Protein AF-A0A3C0AGK5-F1 (afdb_monomer_lite)

pLDDT: mean 91.48, std 7.12, range [50.56, 98.12]

Foldseek 3Di:
DFQDDDPVLVVQAQPFDDCVVCVVDDADPVCPPPPTDGRHDDPWDWFQADPVRGIGTPVCVPVSPCVVVDDDDPPDDDPDNDDQLVVCCQFAVGSDPDGHGDPPDD

Sequence (106 aa):
DLFDYKPGLKKFHKTELPDSIRRGQRLTGMTSGQKSFPIAASMYRFAQHGHSGTWVSELLPQTAKIADELCVVKSMYTEAINHDPAITFLQTGSIQAGRPSMGSWI

Radius of gyration: 17.58 Å; chains: 1; bounding box: 42×34×38 Å

Structure (mmCIF, N/CA/C/O backbone):
data_AF-A0A3C0AGK5-F1
#
_e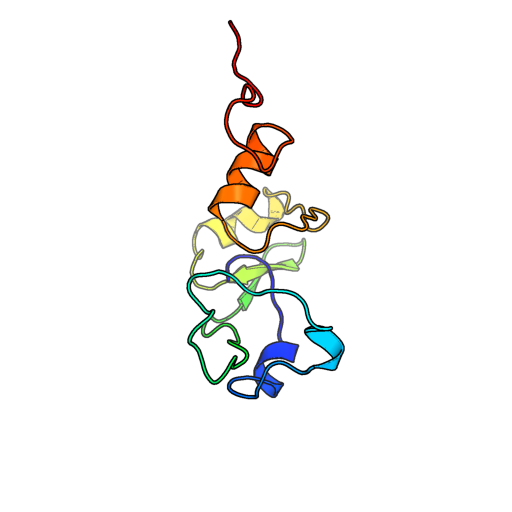ntry.id   AF-A0A3C0AGK5-F1
#
loop_
_atom_site.group_PDB
_atom_site.id
_atom_site.type_symbol
_atom_site.label_atom_id
_atom_site.label_alt_id
_atom_site.label_comp_id
_atom_site.label_asym_id
_atom_site.label_entity_id
_atom_site.label_seq_id
_atom_site.pdbx_PDB_ins_code
_atom_site.Cartn_x
_atom_site.Cartn_y
_atom_site.Cartn_z
_atom_site.occupancy
_atom_site.B_iso_or_equiv
_atom_site.auth_seq_id
_atom_site.auth_comp_id
_atom_site.auth_asym_id
_atom_site.auth_atom_id
_atom_site.pdbx_PDB_model_num
ATOM 1 N N . ASP A 1 1 ? 1.683 1.514 3.369 1.00 84.38 1 ASP A N 1
ATOM 2 C CA . ASP A 1 1 ? 1.881 1.837 4.800 1.00 84.38 1 ASP A CA 1
ATOM 3 C C . ASP A 1 1 ? 0.644 2.286 5.573 1.00 84.38 1 ASP A C 1
ATOM 5 O O . ASP A 1 1 ? 0.790 2.559 6.755 1.00 84.38 1 ASP A O 1
ATOM 9 N N . LEU A 1 2 ? -0.558 2.338 4.975 1.00 95.50 2 LEU A N 1
ATOM 10 C CA . LEU A 1 2 ? -1.758 2.844 5.667 1.00 95.50 2 LEU A CA 1
ATOM 11 C C . LEU A 1 2 ? -2.730 1.734 6.100 1.00 95.50 2 LEU A C 1
ATOM 13 O O . LEU A 1 2 ? -2.973 1.581 7.290 1.00 95.50 2 LEU A O 1
ATOM 17 N N . PHE A 1 3 ? -3.233 0.929 5.156 1.00 95.94 3 PHE A N 1
ATOM 18 C CA . PHE A 1 3 ? -4.277 -0.085 5.415 1.00 95.94 3 PHE A CA 1
ATOM 19 C C . PHE A 1 3 ? -3.863 -1.523 5.065 1.00 95.94 3 PHE A C 1
ATOM 21 O O . PHE A 1 3 ? -4.644 -2.465 5.190 1.00 95.94 3 PHE A O 1
ATOM 28 N N . ASP A 1 4 ? -2.637 -1.712 4.571 1.00 93.81 4 ASP A N 1
ATOM 29 C CA . ASP A 1 4 ? -2.187 -3.004 4.055 1.00 93.81 4 ASP A CA 1
ATOM 30 C C . ASP A 1 4 ? -1.054 -3.588 4.896 1.00 93.81 4 ASP A C 1
ATOM 32 O O . ASP A 1 4 ? 0.132 -3.325 4.671 1.00 93.81 4 ASP A O 1
ATOM 36 N N . TYR A 1 5 ? -1.451 -4.366 5.901 1.00 95.69 5 TYR A N 1
ATOM 37 C CA . TYR A 1 5 ? -0.537 -5.025 6.817 1.00 95.69 5 TYR A CA 1
ATOM 38 C C . TYR A 1 5 ? 0.124 -6.243 6.162 1.00 95.69 5 TYR A C 1
ATOM 40 O O . TYR A 1 5 ? -0.522 -7.252 5.882 1.00 95.69 5 TYR A O 1
ATOM 48 N N . LYS A 1 6 ? 1.442 -6.157 5.949 1.00 95.56 6 LYS A N 1
ATOM 49 C CA . LYS A 1 6 ? 2.266 -7.233 5.375 1.00 95.56 6 LYS A CA 1
ATOM 50 C C . LYS A 1 6 ? 3.339 -7.712 6.367 1.00 95.56 6 LYS A C 1
ATOM 52 O O . LYS A 1 6 ? 4.521 -7.416 6.174 1.00 95.56 6 LYS A O 1
ATOM 57 N N . PRO A 1 7 ? 2.980 -8.464 7.428 1.00 94.88 7 PRO A N 1
ATOM 58 C CA . PRO A 1 7 ? 3.924 -8.872 8.477 1.00 94.88 7 PRO A CA 1
ATOM 59 C C . PRO A 1 7 ? 5.101 -9.698 7.952 1.00 94.88 7 PRO A C 1
ATOM 61 O O . PRO A 1 7 ?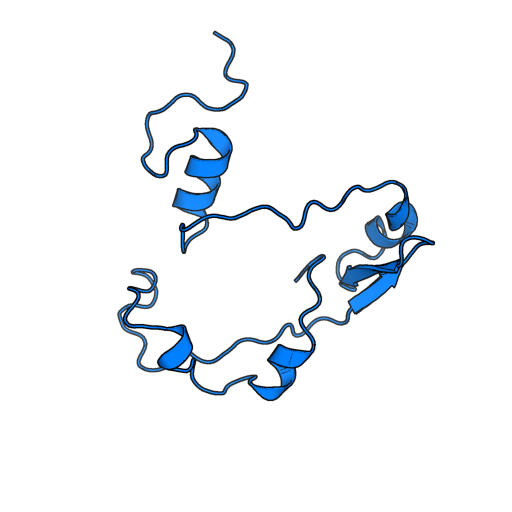 6.211 -9.592 8.472 1.00 94.88 7 PRO A O 1
ATOM 64 N N . GLY A 1 8 ? 4.876 -10.488 6.896 1.00 95.12 8 GLY A N 1
ATOM 65 C CA . GLY A 1 8 ? 5.901 -11.332 6.283 1.00 95.12 8 GLY A CA 1
ATOM 66 C C . GLY A 1 8 ? 7.103 -10.557 5.740 1.00 95.12 8 GLY A C 1
ATOM 67 O O . GLY A 1 8 ? 8.212 -11.084 5.774 1.00 95.12 8 GLY A O 1
ATOM 68 N N . LEU A 1 9 ? 6.925 -9.293 5.325 1.00 95.19 9 LEU A N 1
ATOM 69 C CA . LEU A 1 9 ? 8.014 -8.483 4.766 1.00 95.19 9 LEU A CA 1
ATOM 70 C C . LEU A 1 9 ? 9.129 -8.202 5.775 1.00 95.19 9 LEU A C 1
ATOM 72 O O . LEU A 1 9 ? 10.272 -8.022 5.367 1.00 95.19 9 LEU A O 1
ATOM 76 N N . LYS A 1 10 ? 8.839 -8.225 7.085 1.00 94.62 10 LYS A N 1
ATOM 77 C CA . LYS A 1 10 ? 9.863 -8.020 8.122 1.00 94.62 10 LYS A CA 1
ATOM 78 C C . LYS A 1 10 ? 10.998 -9.042 8.035 1.00 94.62 10 LYS A C 1
ATOM 80 O O . LYS A 1 10 ? 12.141 -8.685 8.287 1.00 94.62 10 LYS A O 1
ATOM 85 N N . LYS A 1 11 ? 10.696 -10.284 7.640 1.00 95.88 11 LYS A N 1
ATOM 86 C CA . LYS A 1 11 ? 11.690 -11.362 7.493 1.00 95.88 11 LYS A CA 1
ATOM 87 C C . LYS A 1 11 ? 12.688 -11.103 6.363 1.00 95.88 11 LYS A C 1
ATOM 89 O O . LYS A 1 11 ? 13.802 -11.601 6.418 1.00 95.88 11 LYS A O 1
ATOM 94 N N . PHE A 1 12 ? 12.277 -10.330 5.363 1.00 95.81 12 PHE A N 1
ATOM 95 C CA . PHE A 1 12 ? 13.066 -10.013 4.175 1.00 95.81 12 PHE A CA 1
ATOM 96 C C . PHE A 1 12 ? 13.605 -8.582 4.209 1.00 95.81 12 PHE A C 1
ATOM 98 O O . PHE A 1 12 ? 14.155 -8.095 3.229 1.00 95.81 12 PHE A O 1
ATOM 105 N N . HIS A 1 13 ? 13.423 -7.855 5.312 1.00 96.38 13 HIS A N 1
ATOM 106 C CA . HIS A 1 13 ? 13.829 -6.461 5.348 1.00 96.38 13 HIS A CA 1
ATOM 107 C C . HIS A 1 13 ? 15.338 -6.330 5.106 1.00 96.38 13 HIS A C 1
ATOM 109 O O . HIS A 1 13 ? 16.132 -6.986 5.777 1.00 96.38 13 HIS A O 1
ATOM 115 N N . LYS A 1 14 ? 15.718 -5.463 4.158 1.00 95.56 14 LYS A N 1
ATOM 116 C CA . LYS A 1 14 ? 17.098 -5.248 3.688 1.00 95.56 14 LYS A CA 1
ATOM 117 C C . LYS A 1 14 ? 17.740 -6.433 2.959 1.00 95.56 14 LYS A C 1
ATOM 119 O O . LYS A 1 14 ? 18.895 -6.316 2.566 1.00 95.56 14 LYS A O 1
ATOM 124 N N . THR A 1 15 ? 17.027 -7.536 2.736 1.00 96.44 15 THR A N 1
ATOM 125 C CA . THR A 1 15 ? 17.492 -8.561 1.795 1.00 96.44 15 THR A CA 1
ATOM 126 C C . THR A 1 15 ? 17.208 -8.106 0.370 1.00 96.44 15 THR A C 1
ATOM 128 O O . THR A 1 15 ? 16.264 -7.346 0.138 1.00 96.44 15 THR A O 1
ATOM 131 N N . GLU A 1 16 ? 17.989 -8.590 -0.589 1.00 94.88 16 GLU A N 1
ATOM 132 C CA . GLU A 1 16 ? 17.740 -8.323 -2.006 1.00 94.88 16 GLU A CA 1
ATOM 133 C C . GLU A 1 16 ? 16.380 -8.864 -2.455 1.00 94.88 16 GLU A C 1
ATOM 135 O O . GLU A 1 16 ? 15.923 -9.912 -1.987 1.00 94.88 16 GLU A O 1
ATOM 140 N N . LEU A 1 17 ? 15.739 -8.143 -3.377 1.00 92.19 17 LEU A N 1
ATOM 141 C CA . LEU A 1 17 ? 14.536 -8.598 -4.062 1.00 92.19 17 LEU A CA 1
ATOM 142 C C . LEU A 1 17 ? 14.843 -9.896 -4.835 1.00 92.19 17 LEU A C 1
ATOM 144 O O . LEU A 1 17 ? 15.672 -9.865 -5.745 1.00 92.19 17 LEU A O 1
ATOM 148 N N . PRO A 1 18 ? 14.169 -11.023 -4.536 1.00 92.06 18 PRO A N 1
ATOM 149 C CA . PRO A 1 18 ? 14.440 -12.282 -5.217 1.00 92.06 18 PRO A CA 1
ATOM 150 C C . PRO A 1 18 ? 14.151 -12.217 -6.719 1.00 92.06 18 PRO A C 1
ATOM 152 O O . PRO A 1 18 ? 13.103 -11.718 -7.142 1.00 92.06 18 PRO A O 1
ATOM 155 N N . ASP A 1 19 ? 15.019 -12.832 -7.523 1.00 90.38 19 ASP A N 1
ATOM 156 C CA . ASP A 1 19 ? 14.833 -12.921 -8.978 1.00 90.38 19 ASP A CA 1
ATOM 157 C C . ASP A 1 19 ? 13.553 -13.671 -9.371 1.00 90.38 19 ASP A C 1
ATOM 159 O O . ASP A 1 19 ? 12.927 -13.340 -10.378 1.00 90.38 19 ASP A O 1
ATOM 163 N N . SER A 1 20 ? 13.105 -14.623 -8.544 1.00 92.31 20 SER A N 1
ATOM 164 C CA . SER A 1 20 ? 11.831 -15.333 -8.729 1.00 92.31 20 SER A CA 1
ATOM 165 C C . SER A 1 20 ? 10.611 -14.409 -8.683 1.00 92.31 20 SER A C 1
ATOM 167 O O . SER A 1 20 ? 9.593 -14.710 -9.306 1.00 92.31 20 SER A O 1
ATOM 169 N N . ILE A 1 21 ? 10.718 -13.278 -7.979 1.00 89.50 21 ILE A N 1
ATOM 170 C CA . ILE A 1 21 ? 9.695 -12.231 -7.924 1.00 89.50 21 ILE A CA 1
ATOM 171 C C . ILE A 1 21 ? 9.930 -11.207 -9.031 1.00 89.50 21 ILE A C 1
ATOM 173 O O . ILE A 1 21 ? 8.994 -10.850 -9.742 1.00 89.50 21 ILE A O 1
ATOM 177 N N . ARG A 1 22 ? 11.181 -10.764 -9.211 1.00 86.50 22 ARG A N 1
ATOM 178 C CA . ARG A 1 22 ? 11.540 -9.742 -10.201 1.00 86.50 22 ARG A CA 1
ATOM 179 C C . ARG A 1 22 ? 11.255 -10.193 -11.632 1.00 86.50 22 ARG A C 1
ATOM 181 O O . ARG A 1 22 ? 10.835 -9.376 -12.441 1.00 86.50 22 ARG A O 1
ATOM 188 N N . ARG A 1 23 ? 11.514 -11.464 -11.967 1.00 86.75 23 ARG A N 1
ATOM 189 C CA . ARG A 1 23 ? 11.250 -12.087 -13.283 1.00 86.75 23 ARG A CA 1
ATOM 190 C C . ARG A 1 23 ? 11.696 -11.234 -14.484 1.00 86.75 23 ARG A C 1
ATOM 192 O O . ARG A 1 23 ? 11.019 -11.194 -15.506 1.00 86.75 23 ARG A O 1
ATOM 199 N N . GLY A 1 24 ? 12.810 -10.514 -14.350 1.00 82.50 24 GLY A N 1
ATOM 200 C CA . GLY A 1 24 ? 13.329 -9.626 -15.397 1.00 82.50 24 GLY A CA 1
ATOM 201 C C . GLY A 1 24 ? 12.497 -8.365 -15.673 1.00 82.50 24 GLY A C 1
ATOM 202 O O . GLY A 1 24 ? 12.792 -7.655 -16.631 1.00 82.50 24 GLY A O 1
ATOM 203 N N . GLN A 1 25 ? 11.485 -8.052 -14.855 1.00 80.94 25 GLN A N 1
ATOM 204 C CA . GLN A 1 25 ? 10.694 -6.831 -14.995 1.00 80.94 25 GLN A CA 1
ATOM 205 C C . GLN A 1 25 ? 11.589 -5.592 -14.897 1.00 80.94 25 GLN A C 1
ATOM 207 O O . GLN A 1 25 ? 12.460 -5.478 -14.023 1.00 80.94 25 GLN A O 1
ATOM 212 N N . ARG A 1 26 ? 11.362 -4.644 -15.813 1.00 70.38 26 ARG A N 1
ATOM 213 C CA . ARG A 1 26 ? 12.039 -3.349 -15.796 1.00 70.38 26 ARG A CA 1
ATOM 214 C C . ARG A 1 26 ? 11.524 -2.551 -14.605 1.00 70.38 26 ARG A C 1
ATOM 216 O O . ARG A 1 26 ? 10.328 -2.313 -14.499 1.00 70.38 26 ARG A O 1
ATOM 223 N N . LEU A 1 27 ? 12.428 -2.117 -13.735 1.00 77.69 27 LEU A N 1
ATOM 224 C CA . LEU A 1 27 ? 12.093 -1.202 -12.648 1.00 77.69 27 LEU A CA 1
ATOM 225 C C . LEU A 1 27 ? 11.905 0.226 -13.183 1.00 77.69 27 LEU A C 1
ATOM 227 O O . LEU A 1 27 ? 12.008 0.491 -14.385 1.00 77.69 27 LEU A O 1
ATOM 231 N N . THR A 1 28 ? 11.604 1.164 -12.289 1.00 79.94 28 THR A N 1
ATOM 232 C CA . THR A 1 28 ? 11.460 2.572 -12.670 1.00 79.94 28 THR A CA 1
ATOM 233 C C . THR A 1 28 ? 12.785 3.119 -13.208 1.00 79.94 28 THR A C 1
ATOM 235 O O . THR A 1 28 ? 13.861 2.733 -12.747 1.00 79.94 28 THR A O 1
ATOM 238 N N . GLY A 1 29 ? 12.728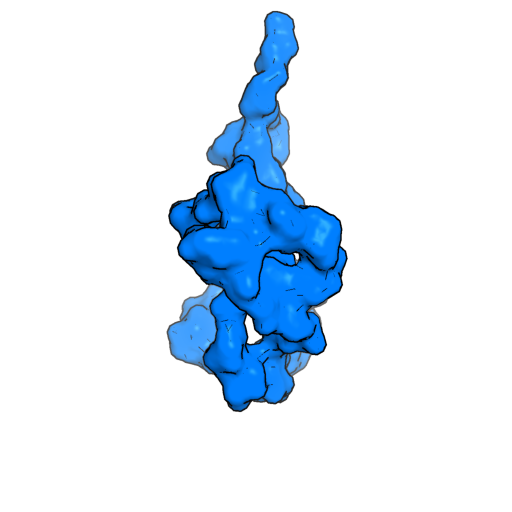 4.076 -14.140 1.00 77.94 29 GLY A N 1
ATOM 239 C CA . GLY A 1 29 ? 13.933 4.763 -14.628 1.00 77.94 29 GLY A CA 1
ATOM 240 C C . GLY A 1 29 ? 14.732 5.446 -13.510 1.00 77.94 29 GLY A C 1
ATOM 241 O O . GLY A 1 29 ? 15.948 5.533 -13.590 1.00 77.94 29 GLY A O 1
ATOM 242 N N . MET A 1 30 ? 14.074 5.835 -12.414 1.00 82.19 30 MET A N 1
ATOM 243 C CA . MET A 1 30 ? 14.722 6.419 -11.230 1.00 82.19 30 MET A CA 1
ATOM 244 C C . MET A 1 30 ? 15.635 5.437 -10.481 1.00 82.19 30 MET A C 1
ATOM 246 O O . MET A 1 30 ? 16.482 5.855 -9.699 1.00 82.19 30 MET A O 1
ATOM 250 N N . THR A 1 31 ? 15.467 4.134 -10.709 1.00 82.19 31 THR A N 1
ATOM 251 C CA . THR A 1 31 ? 16.228 3.071 -10.036 1.00 82.19 31 THR A CA 1
ATOM 252 C C . THR A 1 31 ? 17.168 2.325 -10.986 1.00 82.19 31 THR A C 1
ATOM 254 O O . THR A 1 31 ? 17.836 1.381 -10.577 1.00 82.19 31 THR A O 1
ATOM 257 N N . SER A 1 32 ? 17.293 2.764 -12.246 1.00 80.00 32 SER A N 1
ATOM 258 C CA . SER A 1 32 ? 18.081 2.065 -13.273 1.00 80.00 32 SER A CA 1
ATOM 259 C C . SER A 1 32 ? 19.582 1.993 -12.975 1.00 80.00 32 SER A C 1
ATOM 261 O O . SER A 1 32 ? 20.251 1.085 -13.455 1.00 80.00 32 SER A O 1
ATOM 263 N N . GLY A 1 33 ? 20.111 2.940 -12.195 1.00 83.75 33 GLY A N 1
ATOM 264 C CA . GLY A 1 33 ? 21.512 2.966 -11.763 1.00 83.75 33 GLY A CA 1
ATOM 265 C C . GLY A 1 33 ? 21.776 2.276 -10.421 1.00 83.75 33 GLY A C 1
ATOM 266 O O . GLY A 1 33 ? 22.919 2.258 -9.963 1.00 83.75 33 GLY A O 1
ATOM 267 N N . GLN A 1 34 ? 20.746 1.745 -9.756 1.00 87.31 34 GLN A N 1
ATOM 268 C CA . GLN A 1 34 ? 20.922 1.089 -8.464 1.00 87.31 34 GLN A CA 1
ATOM 269 C C . GLN A 1 34 ? 21.578 -0.283 -8.637 1.00 87.31 34 GLN A C 1
ATOM 271 O O . GLN A 1 34 ? 21.182 -1.085 -9.479 1.00 87.31 34 GLN A O 1
ATOM 276 N N . LYS A 1 35 ? 22.586 -0.555 -7.802 1.00 88.62 35 LYS A N 1
ATOM 277 C CA . LYS A 1 35 ? 23.280 -1.852 -7.754 1.00 88.62 35 LYS A CA 1
ATOM 278 C C . LYS A 1 35 ? 22.541 -2.901 -6.912 1.00 88.62 35 LYS A C 1
ATOM 280 O O . LYS A 1 35 ? 22.889 -4.071 -6.980 1.00 88.62 35 LYS A O 1
ATOM 285 N N . SER A 1 36 ? 21.580 -2.470 -6.100 1.00 90.50 36 SER A N 1
ATOM 286 C CA . SER A 1 36 ? 20.894 -3.260 -5.073 1.00 90.50 36 SER A CA 1
ATOM 287 C C . SER A 1 36 ? 19.439 -2.804 -4.981 1.00 90.50 36 SER A C 1
ATOM 289 O O . SER A 1 36 ? 19.155 -1.611 -5.123 1.00 90.50 36 SER A O 1
ATOM 291 N N . PHE A 1 37 ? 18.533 -3.754 -4.751 1.00 91.25 37 PHE A N 1
ATOM 292 C CA . PHE A 1 37 ? 17.090 -3.547 -4.647 1.00 91.25 37 PHE A CA 1
ATOM 293 C C . PHE A 1 37 ? 16.579 -4.171 -3.343 1.00 91.25 37 PHE A C 1
ATOM 295 O O . PHE A 1 37 ? 15.921 -5.216 -3.363 1.00 91.25 37 PHE A O 1
ATOM 302 N N . PRO A 1 38 ? 16.892 -3.560 -2.188 1.00 93.75 38 PRO A N 1
ATOM 303 C CA . PRO A 1 38 ? 16.550 -4.131 -0.899 1.00 93.75 38 PRO A CA 1
ATOM 304 C C . PRO A 1 38 ? 15.044 -4.050 -0.646 1.00 93.75 38 PRO A C 1
ATOM 306 O O . PRO A 1 38 ? 14.397 -3.032 -0.906 1.00 93.75 38 PRO A O 1
ATOM 309 N N . ILE A 1 39 ? 14.481 -5.102 -0.057 1.00 94.25 39 ILE A N 1
ATOM 310 C CA . ILE A 1 39 ? 13.079 -5.107 0.357 1.00 94.25 39 ILE A CA 1
ATOM 311 C C . ILE A 1 39 ? 12.893 -4.164 1.556 1.00 94.25 39 ILE A C 1
ATOM 313 O O . ILE A 1 39 ? 13.470 -4.335 2.640 1.00 94.25 39 ILE A O 1
ATOM 317 N N . ALA A 1 40 ? 12.030 -3.167 1.374 1.00 93.69 40 ALA A N 1
ATOM 318 C CA . ALA A 1 40 ? 11.613 -2.243 2.419 1.00 93.69 40 ALA A CA 1
ATOM 319 C C . ALA A 1 40 ? 10.351 -2.775 3.116 1.00 93.69 40 ALA A C 1
ATOM 321 O O . ALA A 1 40 ? 9.256 -2.761 2.557 1.00 93.69 40 ALA A O 1
ATOM 322 N N . ALA A 1 41 ? 10.502 -3.261 4.348 1.00 95.19 41 ALA A N 1
ATOM 323 C CA . ALA A 1 41 ? 9.363 -3.555 5.203 1.00 95.19 41 ALA A CA 1
ATOM 324 C C . ALA A 1 41 ? 8.839 -2.246 5.805 1.00 95.19 41 ALA A C 1
ATOM 326 O O . ALA A 1 41 ? 9.618 -1.329 6.064 1.00 95.19 41 ALA A O 1
ATOM 327 N N . SER A 1 42 ? 7.534 -2.178 6.075 1.00 95.06 42 SER A N 1
ATOM 328 C CA . SER A 1 42 ? 6.970 -1.035 6.797 1.00 95.06 42 SER A CA 1
ATOM 329 C C . SER A 1 42 ? 7.654 -0.872 8.155 1.00 95.06 42 SER A C 1
ATOM 331 O O . SER A 1 42 ? 7.725 -1.820 8.943 1.00 95.06 42 SER A O 1
ATOM 333 N N . MET A 1 43 ? 8.101 0.349 8.437 1.00 94.69 43 MET A N 1
ATOM 334 C CA . MET A 1 43 ? 8.625 0.757 9.744 1.00 94.69 43 MET A CA 1
ATOM 335 C C . MET A 1 43 ? 7.519 1.059 10.765 1.00 94.69 43 MET A C 1
ATOM 337 O O . MET A 1 43 ? 7.787 1.110 11.961 1.00 94.69 43 MET A O 1
ATOM 341 N N . TYR A 1 44 ? 6.283 1.230 10.296 1.00 96.75 44 TYR A N 1
ATOM 342 C CA . TYR A 1 44 ? 5.134 1.578 11.125 1.00 96.75 44 TYR A CA 1
ATOM 343 C C . TYR A 1 44 ? 4.455 0.352 11.728 1.00 96.75 44 TYR A C 1
ATOM 345 O O . TYR A 1 44 ? 4.443 -0.741 11.143 1.00 96.75 44 TYR A O 1
ATOM 353 N N . ARG A 1 45 ? 3.857 0.557 12.901 1.00 96.94 45 ARG A N 1
ATOM 354 C CA . ARG A 1 45 ? 2.997 -0.414 13.576 1.00 96.94 45 ARG A CA 1
ATOM 355 C C . ARG A 1 45 ? 1.599 -0.414 12.971 1.00 96.94 45 ARG A C 1
ATOM 357 O O . ARG A 1 45 ? 1.109 0.603 12.492 1.00 96.94 45 ARG A O 1
ATOM 364 N N . PHE A 1 46 ? 0.965 -1.579 13.036 1.00 98.00 46 PHE A N 1
ATOM 365 C CA . PHE A 1 46 ? -0.406 -1.805 12.598 1.00 98.00 46 PHE A CA 1
ATOM 366 C C . PHE A 1 46 ? -1.183 -2.479 13.721 1.00 98.00 46 PHE A C 1
ATOM 368 O O . PHE A 1 46 ? -0.628 -3.323 14.429 1.00 98.00 46 PHE A O 1
ATOM 375 N N . ALA A 1 47 ? -2.460 -2.140 13.835 1.00 98.06 47 ALA A N 1
ATOM 376 C CA . ALA A 1 47 ? -3.411 -2.807 14.709 1.00 98.06 47 ALA A CA 1
ATOM 377 C C . ALA A 1 47 ? -4.742 -3.003 13.974 1.00 98.06 47 ALA A C 1
ATOM 379 O O . ALA A 1 47 ? -5.020 -2.325 12.981 1.00 98.06 47 ALA A O 1
ATOM 380 N N . GLN A 1 48 ? -5.538 -3.966 14.432 1.00 97.81 48 GLN A N 1
ATOM 381 C CA . GLN A 1 48 ? -6.909 -4.138 13.961 1.00 97.81 48 GLN A CA 1
ATOM 382 C C . GLN A 1 48 ? -7.830 -3.205 14.744 1.00 97.81 48 GLN A C 1
ATOM 384 O O . GLN A 1 48 ? -7.716 -3.106 15.966 1.00 97.81 48 GLN A O 1
ATOM 389 N N . HIS A 1 49 ? -8.731 -2.530 14.037 1.00 98.06 49 HIS A N 1
ATOM 390 C CA . HIS A 1 49 ? -9.688 -1.589 14.607 1.00 98.06 49 HIS A CA 1
ATOM 391 C C . HIS A 1 49 ? -11.111 -1.905 14.149 1.00 98.06 49 HIS A C 1
ATOM 393 O O . HIS A 1 49 ? -11.314 -2.465 13.068 1.00 98.06 49 HIS A O 1
ATOM 399 N N . GLY A 1 50 ? -12.079 -1.512 14.978 1.00 96.50 50 GLY A N 1
ATOM 400 C CA . GLY A 1 50 ? -13.494 -1.778 14.744 1.00 96.50 50 GLY A CA 1
ATOM 401 C C . GLY A 1 50 ? -13.875 -3.253 14.890 1.00 96.50 50 GLY A C 1
ATOM 402 O O . GLY A 1 50 ? -13.037 -4.128 15.121 1.00 96.50 50 GLY A O 1
ATOM 403 N N . HIS A 1 51 ? -15.161 -3.531 14.738 1.00 96.88 51 HIS A N 1
ATOM 404 C CA . HIS A 1 51 ? -15.734 -4.871 14.690 1.00 96.88 51 HIS A CA 1
ATOM 405 C C . HIS A 1 51 ? -15.315 -5.634 13.430 1.00 96.88 51 HIS A C 1
ATOM 407 O O . HIS A 1 51 ? -15.185 -6.856 13.464 1.00 96.88 51 HIS A O 1
ATOM 413 N N . SER A 1 52 ? -15.056 -4.916 12.334 1.00 95.38 52 SER A N 1
ATOM 414 C CA . SER A 1 52 ? -14.542 -5.481 11.082 1.00 95.38 52 SER A CA 1
ATOM 415 C C . SER A 1 52 ? -13.100 -5.995 11.188 1.00 95.38 52 SER A C 1
ATOM 417 O O . SER A 1 52 ? -12.655 -6.762 10.333 1.00 95.38 52 SER A O 1
ATOM 419 N N . GLY A 1 53 ? -12.352 -5.586 12.220 1.00 96.62 53 GLY A N 1
ATOM 420 C CA . GLY A 1 53 ? -10.951 -5.963 12.394 1.00 96.62 53 GLY A CA 1
ATOM 421 C C . GLY A 1 53 ? -10.038 -5.399 11.300 1.00 96.62 53 GLY A C 1
ATOM 422 O O . GLY A 1 53 ? -9.035 -6.025 10.938 1.00 96.62 53 GLY A O 1
ATOM 423 N N . THR A 1 54 ? -10.381 -4.231 10.753 1.00 97.44 54 THR A N 1
ATOM 424 C CA . THR A 1 54 ? -9.621 -3.581 9.681 1.00 97.44 54 THR A CA 1
ATOM 425 C C . THR A 1 54 ? -8.224 -3.213 10.176 1.00 97.44 54 THR A C 1
ATOM 427 O O . THR A 1 54 ? -8.068 -2.548 11.200 1.00 97.44 54 THR A O 1
ATOM 430 N N . TRP A 1 55 ? -7.188 -3.636 9.447 1.00 97.81 55 TRP A N 1
ATOM 431 C CA . TRP A 1 55 ? -5.807 -3.265 9.751 1.00 97.81 55 TRP A CA 1
ATOM 432 C C . TRP A 1 55 ? -5.552 -1.800 9.396 1.00 97.81 55 TRP A C 1
ATOM 434 O O . TRP A 1 55 ? -5.645 -1.421 8.229 1.00 97.81 55 TRP A O 1
ATOM 444 N N . VAL A 1 56 ? -5.163 -0.996 10.384 1.00 97.81 56 VAL A N 1
ATOM 445 C CA . VAL A 1 56 ? -4.816 0.418 10.200 1.00 97.81 56 VAL A CA 1
ATOM 446 C C . VAL A 1 56 ? -3.446 0.695 10.814 1.00 97.81 56 VAL A C 1
ATOM 448 O O . VAL A 1 56 ? -3.091 0.175 11.873 1.00 97.81 56 VAL A O 1
ATOM 451 N N . SER A 1 57 ? -2.647 1.482 10.102 1.00 98.06 57 SER A N 1
ATOM 452 C CA . SER A 1 57 ? -1.345 1.966 10.551 1.00 98.06 57 SER A CA 1
ATOM 453 C C . SER A 1 57 ? -1.487 3.005 11.656 1.00 98.06 57 SER A C 1
ATOM 455 O O . SER A 1 57 ? -2.408 3.823 11.642 1.00 98.06 57 SER A O 1
ATOM 457 N N . GLU A 1 58 ? -0.514 3.048 12.566 1.00 97.88 58 GLU A N 1
ATOM 458 C CA . GLU A 1 58 ? -0.440 4.060 13.628 1.00 97.88 58 GLU A CA 1
ATOM 459 C C . GLU A 1 58 ? -0.385 5.509 13.112 1.00 97.88 58 GLU A C 1
ATOM 461 O O . GLU A 1 58 ? -0.615 6.442 13.875 1.00 97.88 58 GLU A O 1
ATOM 466 N N . LEU A 1 59 ? -0.116 5.700 11.816 1.00 98.06 59 LEU A N 1
ATOM 467 C CA . LEU A 1 59 ? -0.148 6.997 11.138 1.00 98.06 59 LEU A CA 1
ATOM 468 C C . LEU A 1 59 ? -1.552 7.599 11.005 1.00 98.06 59 LEU A C 1
ATOM 470 O O . LEU A 1 59 ? -1.675 8.800 10.773 1.00 98.06 59 LEU A O 1
ATOM 474 N N . LEU A 1 60 ? -2.608 6.793 11.136 1.00 97.81 60 LEU A N 1
ATOM 475 C CA . LEU A 1 60 ? -3.995 7.226 10.954 1.00 97.81 60 LEU A CA 1
ATOM 476 C C . LEU A 1 60 ? -4.840 7.021 12.225 1.00 97.81 60 LEU A C 1
ATOM 478 O O . LEU A 1 60 ? -5.894 6.384 12.170 1.00 97.81 60 LEU A O 1
ATOM 482 N N . PRO A 1 61 ? -4.430 7.570 13.386 1.00 97.12 61 PRO A N 1
ATOM 483 C CA . PRO A 1 61 ? -5.070 7.266 14.665 1.00 97.12 61 PRO A CA 1
ATOM 484 C C . PRO A 1 61 ? -6.513 7.776 14.748 1.00 97.12 61 PRO A C 1
ATOM 486 O O . PRO A 1 61 ? -7.329 7.191 15.452 1.00 97.12 61 PRO A O 1
ATOM 489 N N . GLN A 1 62 ? -6.842 8.864 14.041 1.00 98.12 62 GLN A N 1
ATOM 490 C CA . GLN A 1 62 ? -8.211 9.388 14.008 1.00 98.12 62 GLN A CA 1
ATOM 491 C C . GLN A 1 62 ? -9.084 8.605 13.025 1.00 98.12 62 GLN A C 1
ATOM 493 O O . GLN A 1 62 ? -10.208 8.258 13.363 1.00 98.12 62 GLN A O 1
ATOM 498 N N . THR A 1 63 ? -8.554 8.247 11.852 1.00 97.88 63 THR A N 1
ATOM 499 C CA . THR A 1 63 ? -9.262 7.406 10.873 1.00 97.88 63 THR A CA 1
ATOM 500 C C . THR A 1 63 ? -9.567 6.020 11.440 1.00 97.88 63 THR A C 1
ATOM 502 O O . THR A 1 63 ? -10.641 5.481 11.204 1.00 97.88 63 THR A O 1
ATOM 505 N N . ALA A 1 64 ? -8.662 5.458 12.244 1.00 97.75 64 ALA A N 1
ATOM 506 C CA . ALA A 1 64 ? -8.862 4.171 12.902 1.00 97.75 64 ALA A CA 1
ATOM 507 C C . ALA A 1 64 ? -10.092 4.139 13.835 1.00 97.75 64 ALA A C 1
ATOM 509 O O . ALA A 1 64 ? -10.656 3.070 14.050 1.00 97.75 64 ALA A O 1
ATOM 510 N N . LYS A 1 65 ? -10.536 5.292 14.367 1.00 98.06 65 LYS A N 1
ATOM 511 C CA . LYS A 1 65 ? -11.729 5.382 15.233 1.00 98.06 65 LYS A CA 1
ATOM 512 C C . LYS A 1 65 ? -13.039 5.150 14.483 1.00 98.06 65 LYS A C 1
ATOM 514 O O . LYS A 1 65 ? -14.010 4.750 15.109 1.00 98.06 65 LYS A O 1
ATOM 519 N N . ILE A 1 66 ? -13.046 5.385 13.174 1.00 97.81 66 ILE A N 1
ATOM 520 C CA . ILE A 1 66 ? -14.215 5.225 12.301 1.00 97.81 66 ILE A CA 1
ATOM 521 C C . ILE A 1 66 ? -14.032 4.045 11.337 1.00 97.81 66 ILE A C 1
ATOM 523 O O . ILE A 1 66 ? -14.613 4.026 10.261 1.00 97.81 66 ILE A O 1
ATOM 527 N N . ALA A 1 67 ? -13.193 3.061 11.687 1.00 97.62 67 ALA A N 1
ATOM 528 C CA . ALA A 1 67 ? -12.829 1.967 10.784 1.00 97.62 67 ALA A CA 1
ATOM 529 C C . ALA A 1 67 ? -14.039 1.181 10.245 1.00 97.62 67 ALA A C 1
ATOM 531 O O . ALA A 1 67 ? -14.015 0.767 9.092 1.00 97.62 67 ALA A O 1
ATOM 532 N N . ASP A 1 68 ? -15.099 1.022 11.043 1.00 98.06 68 ASP A N 1
ATOM 533 C CA . ASP A 1 68 ? -16.319 0.312 10.630 1.00 98.06 68 ASP A CA 1
ATOM 534 C C . ASP A 1 68 ? -17.257 1.150 9.744 1.00 98.06 68 ASP A C 1
ATOM 536 O O . ASP A 1 68 ? -18.172 0.605 9.133 1.00 98.06 68 ASP A O 1
ATOM 540 N N . GLU A 1 69 ? -17.023 2.459 9.634 1.00 98.12 69 GLU A N 1
ATOM 541 C CA . GLU A 1 69 ? -17.736 3.346 8.702 1.00 98.12 69 GLU A CA 1
ATOM 542 C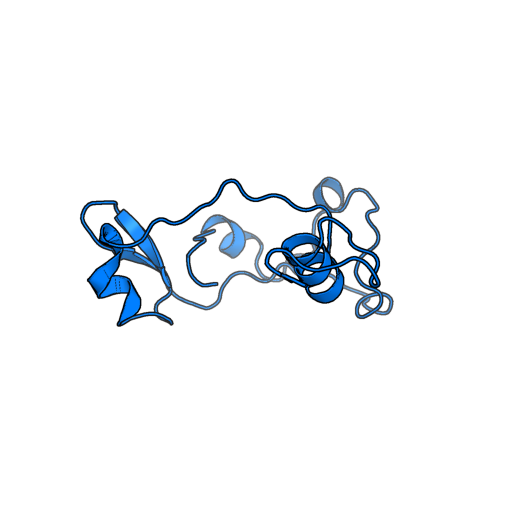 C . GLU A 1 69 ? -17.034 3.423 7.334 1.00 98.12 69 GLU A C 1
ATOM 544 O O . GLU A 1 69 ? -17.535 4.045 6.397 1.00 98.12 69 GLU A O 1
ATOM 549 N N . LEU A 1 70 ? -15.859 2.798 7.202 1.00 96.69 70 LEU A N 1
ATOM 550 C CA . LEU A 1 70 ? -15.041 2.830 5.997 1.00 96.69 70 LEU A CA 1
ATOM 551 C C . LEU A 1 70 ? -15.138 1.51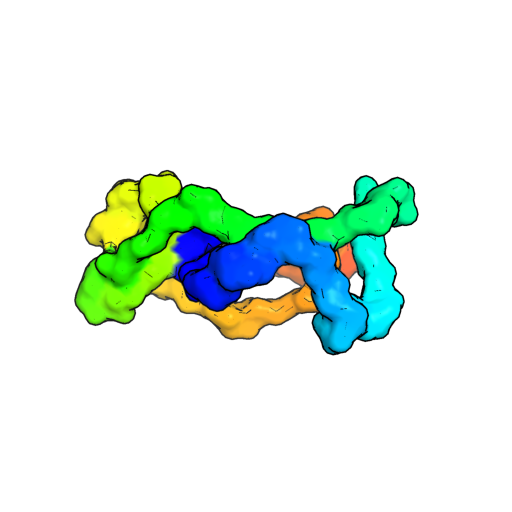2 5.226 1.00 96.69 70 LEU A C 1
ATOM 553 O O . LEU A 1 70 ? -15.058 0.421 5.784 1.00 96.69 70 LEU A O 1
ATOM 557 N N . CYS A 1 71 ? -15.206 1.615 3.899 1.00 95.62 71 CYS A N 1
ATOM 558 C CA . CYS A 1 71 ? -15.022 0.477 3.005 1.00 95.62 71 CYS A CA 1
ATOM 559 C C . CYS A 1 71 ? -13.603 0.501 2.427 1.00 95.62 71 CYS A C 1
ATOM 561 O O . CYS A 1 71 ? -13.240 1.417 1.687 1.00 95.62 71 CYS A O 1
ATOM 563 N N . VAL A 1 72 ? -12.794 -0.514 2.741 1.00 95.25 72 VAL A N 1
ATOM 564 C CA . VAL A 1 72 ? -11.439 -0.658 2.188 1.00 95.25 72 VAL A CA 1
ATOM 565 C C . VAL A 1 72 ? -11.461 -1.636 1.016 1.00 95.25 72 VAL A C 1
ATOM 567 O O . VAL A 1 72 ? -11.554 -2.851 1.195 1.00 95.25 72 VAL A O 1
ATOM 570 N N . VAL A 1 73 ? -11.319 -1.116 -0.203 1.00 94.50 73 VAL A N 1
ATOM 571 C CA . VAL A 1 73 ? -11.255 -1.935 -1.421 1.00 94.50 73 VAL A CA 1
ATOM 572 C C . VAL A 1 73 ? -9.828 -2.455 -1.627 1.00 94.50 73 VAL A C 1
ATOM 574 O O . VAL A 1 73 ? -8.931 -1.704 -2.002 1.00 94.50 73 VAL A O 1
ATOM 577 N N . LYS A 1 74 ? -9.606 -3.758 -1.398 1.00 92.06 74 LYS A N 1
ATOM 578 C CA . LYS A 1 74 ? -8.297 -4.426 -1.587 1.00 92.06 74 LYS A CA 1
ATOM 579 C C . LYS A 1 74 ? -8.153 -5.178 -2.917 1.00 92.06 74 LYS A C 1
ATOM 581 O O . LYS A 1 74 ? -7.117 -5.787 -3.158 1.00 92.06 74 LYS A O 1
ATOM 586 N N . SER A 1 75 ? -9.185 -5.161 -3.759 1.00 93.62 75 SER A N 1
ATOM 587 C CA . SER A 1 75 ? -9.229 -5.882 -5.039 1.00 93.62 75 SER A CA 1
ATOM 588 C C . SER A 1 75 ? -8.665 -5.092 -6.224 1.00 93.62 75 SER A C 1
ATOM 590 O O . SER A 1 75 ? -8.623 -5.618 -7.333 1.00 93.62 75 SER A O 1
ATOM 592 N N . MET A 1 76 ? -8.244 -3.839 -6.024 1.00 89.94 76 MET A N 1
ATOM 593 C CA . MET A 1 76 ? -7.683 -3.022 -7.100 1.00 89.94 76 MET A CA 1
ATOM 594 C C . MET A 1 76 ? -6.336 -3.580 -7.567 1.00 89.94 76 MET A C 1
ATOM 596 O O . MET A 1 76 ? -5.476 -3.924 -6.757 1.00 89.94 76 MET A O 1
ATOM 600 N N . TYR A 1 77 ? -6.142 -3.620 -8.883 1.00 88.56 77 TYR A N 1
ATOM 601 C CA . TYR A 1 77 ? -4.925 -4.103 -9.524 1.00 88.56 77 TYR A CA 1
ATOM 602 C C . TYR A 1 77 ? -4.514 -3.160 -10.658 1.00 88.56 77 TYR A C 1
ATOM 604 O O . TYR A 1 77 ? -5.362 -2.636 -11.379 1.00 88.56 77 TYR A O 1
ATOM 612 N N . THR A 1 78 ? -3.209 -2.949 -10.815 1.00 88.56 78 THR A N 1
ATOM 613 C CA . THR A 1 78 ? -2.612 -2.227 -11.940 1.00 88.56 78 THR A CA 1
ATOM 614 C C . THR A 1 78 ? -1.237 -2.810 -12.243 1.00 88.56 78 THR A C 1
ATOM 616 O O . THR A 1 78 ? -0.558 -3.318 -11.351 1.00 88.56 78 THR A O 1
ATOM 619 N N . GLU A 1 79 ? -0.826 -2.717 -13.502 1.00 85.94 79 GLU A N 1
ATOM 620 C CA . GLU A 1 79 ? 0.516 -3.092 -13.958 1.00 85.94 79 GLU A CA 1
ATOM 621 C C . GLU A 1 79 ? 1.499 -1.906 -13.902 1.00 85.94 79 GLU A C 1
ATOM 623 O O . GLU A 1 79 ? 2.694 -2.064 -14.150 1.00 85.94 79 GLU A O 1
ATOM 628 N N . ALA A 1 80 ? 1.014 -0.702 -13.570 1.00 86.81 80 ALA A N 1
ATOM 629 C CA . ALA A 1 80 ? 1.843 0.490 -13.444 1.00 86.81 80 ALA A CA 1
ATOM 630 C C . ALA A 1 80 ? 2.784 0.397 -12.229 1.00 86.81 80 ALA A C 1
ATOM 632 O O . ALA A 1 80 ? 2.352 0.208 -11.094 1.00 86.81 80 ALA A O 1
ATOM 633 N N . ILE A 1 81 ? 4.085 0.586 -12.468 1.00 84.19 81 ILE A N 1
ATOM 634 C CA . ILE A 1 81 ? 5.137 0.451 -11.442 1.00 84.19 81 ILE A CA 1
ATOM 635 C C . ILE A 1 81 ? 5.321 1.749 -10.632 1.00 84.19 81 ILE A C 1
ATOM 637 O O . ILE A 1 81 ? 5.770 1.716 -9.488 1.00 84.19 81 ILE A O 1
ATOM 641 N N . ASN A 1 82 ? 4.996 2.906 -11.211 1.00 87.62 82 ASN A N 1
ATOM 642 C CA . ASN A 1 82 ? 5.153 4.232 -10.611 1.00 87.62 82 ASN A CA 1
ATOM 643 C C . ASN A 1 82 ? 3.814 4.969 -10.478 1.00 87.62 82 ASN A C 1
ATOM 645 O O . ASN A 1 82 ? 2.853 4.688 -11.193 1.00 87.62 82 ASN A O 1
ATOM 649 N N . HIS A 1 83 ? 3.780 5.941 -9.562 1.00 89.38 83 HIS A N 1
ATOM 650 C CA . HIS A 1 83 ? 2.563 6.681 -9.232 1.00 89.38 83 HIS A CA 1
ATOM 651 C C . HIS A 1 83 ? 2.012 7.491 -10.416 1.00 89.38 83 HIS A C 1
ATOM 653 O O . HIS A 1 83 ? 0.805 7.492 -10.604 1.00 89.38 83 HIS A O 1
ATOM 659 N N . ASP A 1 84 ? 2.860 8.094 -11.253 1.00 89.19 84 ASP A N 1
ATOM 660 C CA . ASP A 1 84 ? 2.428 8.935 -12.382 1.00 89.19 84 ASP A CA 1
ATOM 661 C C . ASP A 1 84 ? 1.512 8.193 -13.399 1.00 89.19 84 ASP A C 1
ATOM 663 O O . ASP A 1 84 ? 0.352 8.586 -13.570 1.00 89.19 84 ASP A O 1
ATOM 667 N N . PRO A 1 85 ? 1.936 7.078 -14.035 1.00 90.19 85 PRO A N 1
ATOM 668 C CA . PRO A 1 85 ? 1.060 6.228 -14.839 1.00 90.19 85 PRO A CA 1
ATOM 669 C C . PRO A 1 85 ? -0.093 5.604 -14.061 1.00 90.19 85 PRO A C 1
ATOM 671 O O . PRO A 1 85 ? -1.171 5.449 -14.627 1.00 90.19 85 PRO A O 1
ATOM 674 N N . ALA A 1 86 ? 0.102 5.240 -12.788 1.00 91.94 86 ALA A N 1
ATOM 675 C CA . ALA A 1 86 ? -0.961 4.636 -11.984 1.00 91.94 86 ALA A CA 1
ATOM 676 C C . ALA A 1 86 ? -2.117 5.619 -11.736 1.00 91.94 86 ALA A C 1
ATOM 678 O O . ALA A 1 86 ? -3.278 5.241 -11.870 1.00 91.94 86 ALA A O 1
ATOM 679 N N . ILE A 1 87 ? -1.808 6.883 -11.431 1.00 92.19 87 ILE A N 1
ATOM 680 C CA . ILE A 1 87 ? -2.793 7.956 -11.247 1.00 92.19 87 ILE A CA 1
ATOM 681 C C . ILE A 1 87 ? -3.465 8.280 -12.579 1.00 92.19 87 ILE A C 1
ATOM 683 O O . ILE A 1 87 ? -4.690 8.361 -12.634 1.00 92.19 87 ILE A O 1
ATOM 687 N N . THR A 1 88 ? -2.690 8.393 -13.663 1.00 93.25 88 THR A N 1
ATOM 688 C CA . THR A 1 88 ? -3.248 8.639 -15.004 1.00 93.25 88 THR A CA 1
ATOM 689 C C . THR A 1 88 ? -4.211 7.520 -15.404 1.00 93.25 88 THR A C 1
ATOM 691 O O . THR A 1 88 ? -5.309 7.798 -15.884 1.00 93.25 88 THR A O 1
ATOM 694 N N . PHE A 1 89 ? -3.859 6.260 -15.131 1.00 93.19 89 PHE A N 1
ATOM 695 C CA . PHE A 1 89 ? -4.725 5.109 -15.381 1.00 93.19 89 PHE A CA 1
ATOM 696 C C . PHE A 1 89 ? -5.984 5.140 -14.520 1.00 93.19 89 PHE A C 1
ATOM 698 O O . PHE A 1 89 ? -7.080 4.986 -15.050 1.00 93.19 89 PHE A O 1
ATOM 705 N N . LEU A 1 90 ? -5.839 5.392 -13.217 1.00 92.19 90 LEU A N 1
ATOM 706 C CA . LEU A 1 90 ? -6.969 5.498 -12.297 1.00 92.19 90 LEU A CA 1
ATOM 707 C C . LEU A 1 90 ? -7.965 6.571 -12.746 1.00 92.19 90 LEU A C 1
ATOM 709 O O . LEU A 1 90 ? -9.170 6.381 -12.632 1.00 92.19 90 LEU A O 1
ATOM 713 N N . GLN A 1 91 ? -7.458 7.696 -13.247 1.00 92.69 91 GLN A N 1
ATOM 714 C CA . GLN A 1 91 ? -8.284 8.823 -13.649 1.00 92.69 91 GLN A CA 1
ATOM 715 C C . GLN A 1 91 ? -8.834 8.677 -15.065 1.00 92.69 91 GLN A C 1
ATOM 717 O O . GLN A 1 91 ? -9.947 9.113 -15.299 1.00 92.69 91 GLN A O 1
ATOM 722 N N . THR A 1 92 ? -8.095 8.114 -16.019 1.00 93.62 92 THR A N 1
ATOM 723 C CA . THR A 1 92 ? -8.438 8.204 -17.456 1.00 93.62 92 THR A CA 1
ATOM 724 C C . THR A 1 92 ? -8.629 6.849 -18.145 1.00 93.62 92 THR A C 1
ATOM 726 O O . THR A 1 92 ? -8.938 6.789 -19.337 1.00 93.62 92 THR A O 1
ATOM 729 N N . GLY A 1 93 ? -8.395 5.742 -17.433 1.00 91.50 93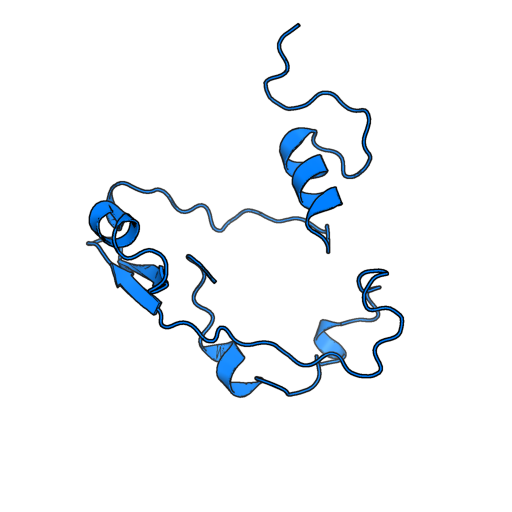 GLY A N 1
ATOM 730 C CA . GLY A 1 93 ? -8.354 4.388 -17.996 1.00 91.50 93 GLY A CA 1
ATOM 731 C C . GLY A 1 93 ? -7.125 4.106 -18.872 1.00 91.50 93 GLY A C 1
ATOM 732 O O . GLY A 1 93 ? -7.059 3.063 -19.516 1.00 91.50 93 GLY A O 1
ATOM 733 N N . SER A 1 94 ? -6.150 5.020 -18.924 1.00 91.44 94 SER A N 1
ATOM 734 C CA . SER A 1 94 ? -4.933 4.913 -19.737 1.00 91.44 94 SER A CA 1
ATOM 735 C C . SER A 1 94 ? -3.700 5.334 -18.951 1.00 91.44 94 SER A C 1
ATOM 737 O O . SER A 1 94 ? -3.736 6.295 -18.196 1.00 91.44 94 SER A O 1
ATOM 739 N N . ILE A 1 95 ? -2.578 4.649 -19.171 1.00 90.44 95 ILE A N 1
ATOM 740 C CA . ILE A 1 95 ? -1.275 5.056 -18.622 1.00 90.44 95 ILE A CA 1
ATOM 741 C C . ILE A 1 95 ? -0.623 6.203 -19.413 1.00 90.44 95 ILE A C 1
ATOM 743 O O . ILE A 1 95 ? 0.308 6.836 -18.923 1.00 90.44 95 ILE A O 1
ATOM 747 N N . GLN A 1 96 ? -1.082 6.452 -20.644 1.00 90.25 96 GLN A N 1
ATOM 748 C CA . GLN A 1 96 ? -0.646 7.576 -21.473 1.00 90.25 96 GLN A CA 1
ATOM 749 C C . GLN A 1 96 ? -1.565 8.775 -21.245 1.00 90.25 96 GLN A C 1
ATOM 751 O O . GLN A 1 96 ? -2.792 8.629 -21.276 1.00 90.25 96 GLN A O 1
ATOM 756 N N . ALA A 1 97 ? -0.962 9.946 -21.050 1.00 89.06 97 ALA A N 1
ATOM 757 C CA . ALA A 1 97 ? -1.672 11.207 -20.888 1.00 89.06 97 ALA A CA 1
ATOM 758 C C . ALA A 1 97 ? -2.428 11.620 -22.166 1.00 89.06 97 ALA A C 1
ATOM 760 O O . ALA A 1 97 ? -2.110 11.175 -23.268 1.00 89.06 97 ALA A O 1
ATOM 761 N N . GLY A 1 98 ? -3.413 12.509 -22.007 1.00 89.44 98 GLY A N 1
ATOM 762 C CA . GLY A 1 98 ? -4.187 13.091 -23.112 1.00 89.44 98 GLY A CA 1
ATOM 763 C C . GLY A 1 98 ? -5.615 12.559 -23.252 1.00 89.44 98 GLY A C 1
ATOM 764 O O . GLY A 1 98 ? -6.368 13.063 -24.080 1.00 89.44 98 GLY A O 1
ATOM 765 N N . ARG A 1 99 ? -6.018 11.576 -22.439 1.00 91.25 99 ARG A N 1
ATOM 766 C CA . ARG A 1 99 ? -7.420 11.143 -22.349 1.00 91.25 99 ARG A CA 1
ATOM 767 C C . ARG A 1 99 ? -8.178 11.962 -21.294 1.00 91.25 99 ARG A C 1
ATOM 769 O O . ARG A 1 99 ? -7.564 12.354 -20.300 1.00 91.25 99 ARG A O 1
ATOM 776 N N . PRO A 1 100 ? -9.490 12.197 -21.475 1.00 90.88 100 PRO A N 1
ATOM 777 C CA . PRO A 1 100 ? -10.324 12.815 -20.448 1.00 90.88 100 PRO A CA 1
ATOM 778 C C . PRO A 1 100 ? -10.321 12.001 -19.149 1.00 90.88 100 PRO A C 1
ATOM 780 O O . PRO A 1 100 ? -10.219 10.771 -19.183 1.00 90.88 100 PRO A O 1
ATOM 783 N N . SER A 1 101 ? -10.436 12.679 -18.009 1.00 92.62 101 SER A N 1
ATOM 784 C CA . SER A 1 101 ? -10.558 12.025 -16.708 1.00 92.62 101 SER A CA 1
ATOM 785 C C . SER A 1 101 ? -12.000 11.603 -16.418 1.00 92.62 101 SER A C 1
ATOM 787 O O . SER A 1 101 ? -12.969 12.172 -16.914 1.00 92.62 101 SER A O 1
ATOM 789 N N . MET A 1 102 ? -12.166 10.601 -15.564 1.00 89.31 102 MET A N 1
ATOM 790 C CA . MET A 1 102 ? -13.444 10.225 -14.985 1.00 89.31 102 MET A CA 1
ATOM 791 C C . MET A 1 102 ? -14.042 11.436 -14.273 1.00 89.31 102 MET A C 1
ATOM 793 O O . MET A 1 102 ? -13.408 12.037 -13.407 1.00 89.31 102 MET A O 1
ATOM 797 N N . GLY A 1 103 ? -15.271 11.788 -14.644 1.00 86.06 103 GLY A N 1
ATOM 798 C CA . GLY A 1 103 ? -15.942 12.968 -14.109 1.00 86.06 103 GLY A CA 1
ATOM 799 C C . GLY A 1 103 ? -15.507 14.288 -14.748 1.00 86.06 103 GLY A C 1
ATOM 800 O O . GLY A 1 103 ? -15.887 15.334 -14.232 1.00 86.06 103 GLY A O 1
ATOM 801 N N . SER A 1 104 ? -14.764 14.289 -15.862 1.00 83.00 104 SER A N 1
ATOM 802 C CA . SER A 1 104 ? -14.697 15.473 -16.723 1.00 83.00 104 SER A CA 1
ATOM 803 C C . SER A 1 104 ? -16.025 15.601 -17.474 1.00 83.00 104 SER A C 1
ATOM 805 O O . SER A 1 104 ? -16.214 15.014 -18.540 1.00 83.00 104 SER A O 1
ATOM 807 N N . TRP A 1 105 ? -16.977 16.307 -16.874 1.00 70.69 105 TRP A N 1
ATOM 808 C CA . TRP A 1 105 ? -18.184 16.755 -17.561 1.00 70.69 105 TRP A CA 1
ATOM 809 C C . TRP A 1 105 ? -17.785 17.955 -18.435 1.00 70.69 105 TRP A C 1
ATOM 811 O O . TRP A 1 105 ? -17.148 18.879 -17.927 1.00 70.69 105 TRP A O 1
ATOM 821 N N . ILE A 1 106 ? -18.079 17.900 -19.738 1.00 50.56 106 ILE A N 1
ATOM 822 C CA . ILE A 1 106 ? -18.086 19.087 -20.614 1.00 50.56 106 ILE A CA 1
ATOM 823 C C . ILE A 1 106 ? -19.370 19.864 -20.340 1.00 50.56 106 ILE A C 1
ATOM 825 O O . ILE A 1 106 ? -20.418 19.192 -20.198 1.00 50.56 106 ILE A O 1
#

Secondary structure (DSSP, 8-state):
--S---GGGGGGTTSBPPHHHHTT----GGGTT-S--B-----S-EEEETTTTEEEETT-TTGGGGGGG------------SHHHHHHHHHHS-SSS-SPPTT---